Protein AF-X6FL88-F1 (afdb_monomer)

Structure (mmCIF, N/CA/C/O backbone):
data_AF-X6FL88-F1
#
_entry.id   AF-X6FL88-F1
#
loop_
_atom_site.group_PDB
_atom_site.id
_atom_site.type_symbol
_atom_site.label_atom_id
_atom_site.label_alt_id
_atom_site.label_comp_id
_atom_site.label_asym_id
_atom_site.label_entity_id
_atom_site.label_seq_id
_atom_site.pdbx_PDB_ins_code
_atom_site.Cartn_x
_atom_site.Cartn_y
_atom_site.Cartn_z
_atom_site.occupancy
_atom_site.B_iso_or_equiv
_atom_site.auth_seq_id
_atom_site.auth_comp_id
_atom_site.auth_asym_id
_atom_site.auth_atom_id
_atom_site.pdbx_PDB_model_num
ATOM 1 N N . MET A 1 1 ? 17.642 5.899 -18.078 1.00 62.94 1 MET A N 1
ATOM 2 C CA . MET A 1 1 ? 17.574 6.895 -16.982 1.00 62.94 1 MET A CA 1
ATOM 3 C C . MET A 1 1 ? 16.323 6.735 -16.117 1.00 62.94 1 MET A C 1
ATOM 5 O O . MET A 1 1 ? 16.467 6.770 -14.907 1.00 62.94 1 MET A O 1
ATOM 9 N N . ILE A 1 2 ? 15.138 6.469 -16.684 1.00 86.19 2 ILE A N 1
ATOM 10 C CA . ILE A 1 2 ? 13.895 6.280 -15.901 1.00 86.19 2 ILE A CA 1
ATOM 11 C C . ILE A 1 2 ? 13.908 4.996 -15.049 1.00 86.19 2 ILE A C 1
ATOM 13 O O . ILE A 1 2 ? 13.465 5.033 -13.909 1.00 86.19 2 ILE A O 1
ATOM 17 N N . TYR A 1 3 ? 14.495 3.900 -15.547 1.00 90.94 3 TYR A N 1
ATOM 18 C CA . TYR A 1 3 ? 14.537 2.611 -14.838 1.00 90.94 3 TYR A CA 1
ATOM 19 C C . TYR A 1 3 ? 15.085 2.708 -13.405 1.00 90.94 3 TYR A C 1
ATOM 21 O O . TYR A 1 3 ? 14.436 2.249 -12.473 1.00 90.94 3 TYR A O 1
ATOM 29 N N . ASN A 1 4 ? 16.237 3.360 -13.202 1.00 93.19 4 ASN A N 1
ATOM 30 C CA . ASN A 1 4 ? 16.810 3.522 -11.860 1.00 93.19 4 ASN A CA 1
ATOM 31 C C . ASN A 1 4 ? 15.900 4.355 -10.944 1.00 93.19 4 ASN A C 1
ATOM 33 O O . ASN A 1 4 ? 15.849 4.096 -9.747 1.00 93.19 4 ASN A O 1
ATOM 37 N N . GLY A 1 5 ? 15.177 5.330 -11.504 1.00 94.00 5 GLY A N 1
ATOM 38 C CA . GLY A 1 5 ? 14.161 6.085 -10.774 1.00 94.00 5 GLY A CA 1
ATOM 39 C C . GLY A 1 5 ? 12.996 5.193 -10.346 1.00 94.00 5 GLY A C 1
ATOM 40 O O . GLY A 1 5 ? 12.643 5.191 -9.174 1.00 94.00 5 GLY A O 1
ATOM 41 N N . CYS A 1 6 ? 12.460 4.379 -11.261 1.00 92.62 6 CYS A N 1
ATOM 42 C CA . CYS A 1 6 ? 11.412 3.400 -10.955 1.00 92.62 6 CYS A CA 1
ATOM 43 C C . CYS A 1 6 ? 11.850 2.420 -9.864 1.00 92.62 6 CYS A C 1
ATOM 45 O O . CYS A 1 6 ? 11.135 2.245 -8.884 1.00 92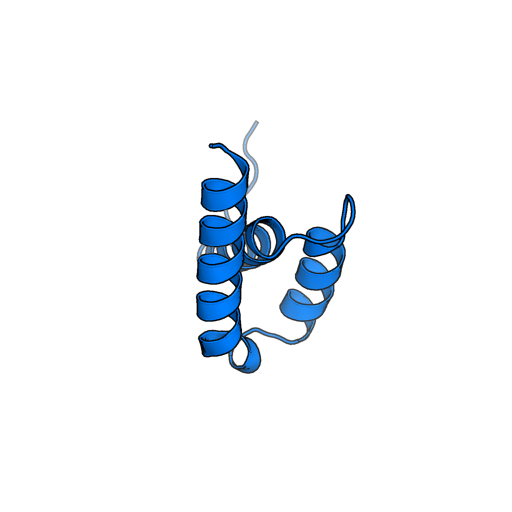.62 6 CYS A O 1
ATOM 47 N N . MET A 1 7 ? 13.051 1.849 -9.983 1.00 95.25 7 MET A N 1
ATOM 48 C CA . MET A 1 7 ? 13.593 0.935 -8.974 1.00 95.25 7 MET A CA 1
ATOM 49 C C . MET A 1 7 ? 13.740 1.608 -7.610 1.00 95.25 7 MET A C 1
ATOM 51 O O . MET A 1 7 ? 13.419 1.001 -6.595 1.00 95.25 7 MET A O 1
ATOM 55 N N . LYS A 1 8 ? 14.195 2.866 -7.575 1.00 95.94 8 LYS A N 1
ATOM 5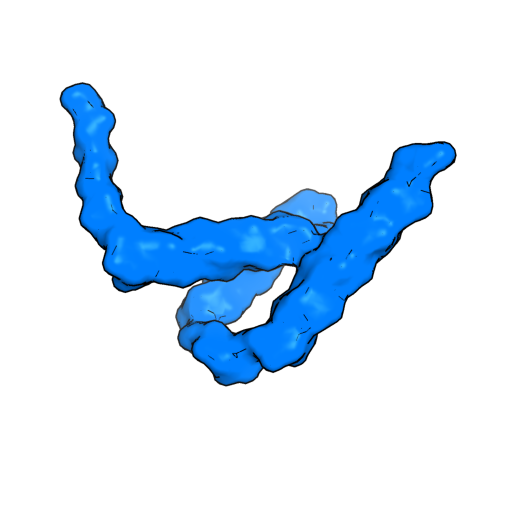6 C CA . LYS A 1 8 ? 14.310 3.624 -6.327 1.00 95.94 8 LYS A CA 1
ATOM 57 C C . LYS A 1 8 ? 12.940 3.865 -5.684 1.00 95.94 8 LYS A C 1
ATOM 59 O O . LYS A 1 8 ? 12.803 3.643 -4.488 1.00 95.94 8 LYS A O 1
ATOM 64 N N . MET A 1 9 ? 11.934 4.259 -6.468 1.00 95.06 9 MET A N 1
ATOM 65 C CA . MET A 1 9 ? 10.568 4.475 -5.968 1.00 95.06 9 MET A CA 1
ATOM 66 C C . MET A 1 9 ? 9.949 3.191 -5.404 1.00 95.06 9 MET A C 1
ATOM 68 O O . MET A 1 9 ? 9.372 3.210 -4.317 1.00 95.06 9 MET A O 1
ATOM 72 N N . GLU A 1 10 ? 10.104 2.071 -6.110 1.00 95.94 10 GLU A N 1
ATOM 73 C CA . GLU A 1 10 ? 9.608 0.767 -5.659 1.00 95.94 10 GLU A CA 1
ATOM 74 C C . GLU A 1 10 ? 10.325 0.304 -4.384 1.00 95.94 10 GLU A C 1
ATOM 76 O O . GLU A 1 10 ? 9.677 -0.150 -3.441 1.00 95.94 10 GLU A O 1
ATOM 81 N N . GLN A 1 11 ? 11.648 0.487 -4.308 1.00 97.19 11 GLN A N 1
ATOM 82 C CA . GLN A 1 11 ? 12.435 0.125 -3.129 1.00 97.19 11 GLN A CA 1
ATOM 83 C C . GLN A 1 11 ? 12.034 0.946 -1.896 1.00 97.19 11 GLN A C 1
ATOM 85 O O . GLN A 1 11 ? 11.805 0.383 -0.829 1.00 97.19 11 GLN A O 1
ATOM 90 N N . GLU A 1 12 ? 11.887 2.265 -2.037 1.00 96.94 12 GLU A N 1
ATOM 91 C CA . GLU A 1 12 ? 11.454 3.140 -0.941 1.00 96.94 12 GLU A CA 1
ATOM 92 C C . GLU A 1 12 ? 10.040 2.786 -0.455 1.00 96.94 12 GLU A C 1
ATOM 94 O O . GLU A 1 12 ? 9.772 2.773 0.753 1.00 96.94 12 GLU A O 1
ATOM 99 N N . ALA A 1 13 ? 9.131 2.462 -1.381 1.00 97.06 13 ALA A N 1
ATOM 100 C CA . ALA A 1 13 ? 7.782 2.028 -1.042 1.00 97.06 13 ALA A CA 1
ATOM 101 C C . ALA A 1 13 ? 7.791 0.684 -0.298 1.00 97.06 13 ALA A C 1
ATOM 103 O O . ALA A 1 13 ? 7.156 0.559 0.752 1.00 97.06 13 ALA A O 1
ATOM 104 N N . HIS A 1 14 ? 8.565 -0.284 -0.790 1.00 96.88 14 HIS A N 1
ATOM 105 C CA . HIS A 1 14 ? 8.761 -1.577 -0.145 1.00 96.88 14 HIS A CA 1
ATOM 106 C C . HIS A 1 14 ? 9.334 -1.435 1.270 1.00 96.88 14 HIS A C 1
ATOM 108 O O . HIS A 1 14 ? 8.800 -2.028 2.203 1.00 96.88 14 HIS A O 1
ATOM 114 N N . ASP A 1 15 ? 10.388 -0.640 1.463 1.00 97.75 15 ASP A N 1
ATOM 115 C CA . ASP A 1 15 ? 11.051 -0.501 2.766 1.00 97.75 15 ASP A CA 1
ATOM 116 C C . ASP A 1 15 ? 10.157 0.205 3.795 1.00 97.75 15 ASP A C 1
ATOM 118 O O . ASP A 1 15 ? 10.126 -0.178 4.972 1.00 97.75 15 ASP A O 1
ATOM 122 N N . THR A 1 16 ? 9.358 1.174 3.334 1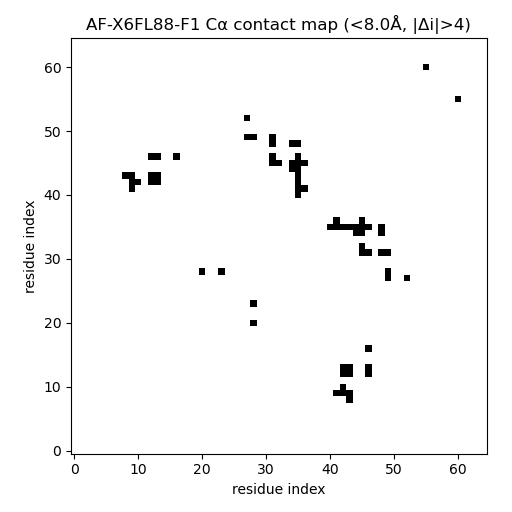.00 95.81 16 THR A N 1
ATOM 123 C CA . THR A 1 16 ? 8.311 1.811 4.146 1.00 95.81 16 THR A CA 1
ATOM 124 C C . THR A 1 16 ? 7.295 0.767 4.608 1.00 95.81 16 THR A C 1
ATOM 126 O O . THR A 1 16 ? 7.066 0.605 5.808 1.00 95.81 16 THR A O 1
ATOM 129 N N . LEU A 1 17 ? 6.720 0.021 3.659 1.00 95.75 17 LEU A N 1
ATOM 130 C CA . LEU A 1 17 ? 5.696 -0.982 3.936 1.00 95.75 17 LEU A CA 1
ATOM 131 C C . LEU A 1 17 ? 6.235 -2.097 4.822 1.00 95.75 17 LEU A C 1
ATOM 133 O O . LEU A 1 17 ? 5.585 -2.455 5.791 1.00 95.75 17 LEU A O 1
ATOM 137 N N . LYS A 1 18 ? 7.441 -2.604 4.563 1.00 95.94 18 LYS A N 1
ATOM 138 C CA . LYS A 1 18 ? 8.089 -3.648 5.367 1.00 95.94 18 LYS A CA 1
ATOM 139 C C . LYS A 1 18 ? 8.161 -3.277 6.849 1.00 95.94 18 LYS A C 1
ATOM 141 O O . LYS A 1 18 ? 7.988 -4.147 7.700 1.00 95.94 18 LYS A O 1
ATOM 146 N N . THR A 1 19 ? 8.400 -2.004 7.152 1.00 95.06 19 THR A N 1
ATOM 147 C CA . THR A 1 19 ? 8.519 -1.508 8.529 1.00 95.06 19 THR A CA 1
ATOM 148 C C . THR A 1 19 ? 7.161 -1.418 9.231 1.00 95.06 19 THR A C 1
ATOM 150 O O . THR A 1 19 ? 7.062 -1.748 10.411 1.00 95.06 19 THR A O 1
ATOM 153 N N . SER A 1 20 ? 6.101 -1.017 8.524 1.00 92.75 20 SER A N 1
ATOM 154 C CA . SER A 1 20 ? 4.764 -0.807 9.102 1.00 92.75 20 SER A CA 1
ATOM 155 C C . SER A 1 20 ? 3.771 -1.952 8.860 1.00 92.75 20 SER A C 1
ATOM 157 O O . SER A 1 20 ? 2.703 -1.956 9.470 1.00 92.75 20 SER A O 1
ATOM 159 N N . TRP A 1 21 ? 4.107 -2.950 8.031 1.00 94.25 21 TRP A N 1
ATOM 160 C CA . TRP A 1 21 ? 3.164 -3.950 7.505 1.00 94.25 21 TRP A CA 1
ATOM 161 C C . TRP A 1 21 ? 2.365 -4.665 8.591 1.00 94.25 21 TRP A C 1
ATOM 163 O O . TRP A 1 21 ? 1.159 -4.854 8.469 1.00 94.25 21 TRP A O 1
ATOM 173 N N . LEU A 1 22 ? 3.029 -5.052 9.682 1.00 94.06 22 LEU A N 1
ATOM 174 C CA . LEU A 1 22 ? 2.388 -5.768 10.786 1.00 94.06 22 LEU A CA 1
ATOM 175 C C . LEU A 1 22 ? 1.396 -4.901 11.575 1.00 94.06 22 LEU A C 1
ATOM 177 O O . LEU A 1 22 ? 0.489 -5.452 12.194 1.00 94.06 22 LEU A O 1
ATOM 181 N N . GLY A 1 23 ? 1.545 -3.575 11.536 1.00 93.44 23 GLY A N 1
ATOM 182 C CA . GLY A 1 23 ? 0.628 -2.624 12.166 1.00 93.44 23 GLY A CA 1
ATOM 183 C C . GLY A 1 23 ? -0.630 -2.339 11.344 1.00 93.44 23 GLY A C 1
ATOM 184 O O . GLY A 1 23 ? -1.590 -1.788 11.876 1.00 93.44 23 GLY A O 1
ATOM 185 N N . ILE A 1 24 ? -0.661 -2.730 10.066 1.00 94.06 24 ILE A N 1
ATOM 186 C CA . ILE A 1 24 ? -1.803 -2.478 9.184 1.00 94.06 24 ILE A CA 1
ATOM 187 C C . ILE A 1 24 ? -2.895 -3.539 9.434 1.00 94.06 24 ILE A C 1
ATOM 189 O O . ILE A 1 24 ? -2.603 -4.748 9.442 1.00 94.06 24 ILE A O 1
ATOM 193 N N . PRO A 1 25 ? -4.176 -3.141 9.585 1.00 95.00 25 PRO A N 1
ATOM 194 C CA . PRO A 1 25 ? -5.290 -4.077 9.716 1.00 95.00 25 PRO A CA 1
ATOM 195 C C . PRO A 1 25 ? -5.304 -5.134 8.602 1.00 95.00 25 PRO A C 1
ATOM 197 O O . PRO A 1 25 ? -5.077 -4.831 7.432 1.00 95.00 25 PRO A O 1
ATOM 200 N 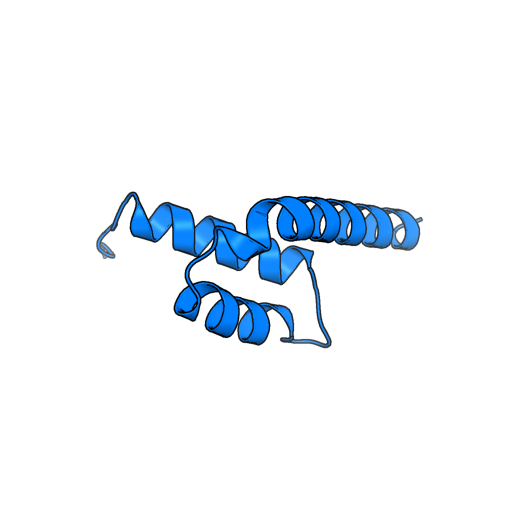N . SER A 1 26 ? -5.600 -6.392 8.946 1.00 94.31 26 SER A N 1
ATOM 201 C CA . SER A 1 26 ? -5.560 -7.527 8.002 1.00 94.31 26 SER A CA 1
ATOM 202 C C . SER A 1 26 ? -6.450 -7.333 6.770 1.00 94.31 26 SER A C 1
ATOM 204 O O . SER A 1 26 ? -6.062 -7.704 5.660 1.00 94.31 26 SER A O 1
ATOM 206 N N . ARG A 1 27 ? -7.619 -6.710 6.951 1.00 94.12 27 ARG A N 1
ATOM 207 C CA . ARG A 1 27 ? -8.538 -6.374 5.857 1.00 94.12 27 ARG A CA 1
ATOM 208 C C . ARG A 1 27 ? -7.914 -5.384 4.872 1.00 94.12 27 ARG A C 1
ATOM 210 O O . ARG A 1 27 ? -7.942 -5.640 3.675 1.00 94.12 27 ARG A O 1
ATOM 217 N N . MET A 1 28 ? -7.318 -4.305 5.379 1.00 94.94 28 MET A N 1
ATOM 218 C CA . MET A 1 28 ? -6.665 -3.278 4.560 1.00 94.94 28 MET A CA 1
ATOM 219 C C . MET A 1 28 ? -5.443 -3.849 3.835 1.00 94.94 28 MET A C 1
ATOM 221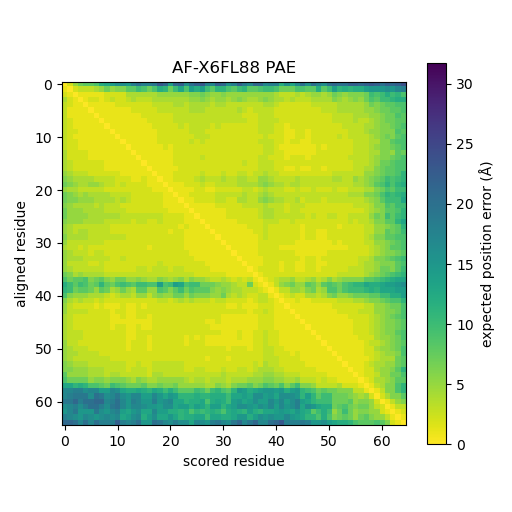 O O . MET A 1 28 ? -5.279 -3.613 2.645 1.00 94.94 28 MET A O 1
ATOM 225 N N . ARG A 1 29 ? -4.643 -4.690 4.508 1.00 95.56 29 ARG A N 1
ATOM 226 C CA . ARG A 1 29 ? -3.535 -5.415 3.866 1.00 95.56 29 ARG A CA 1
ATOM 227 C C . ARG A 1 29 ? -3.995 -6.256 2.683 1.00 95.56 29 ARG A C 1
ATOM 229 O O . ARG A 1 29 ? -3.370 -6.198 1.637 1.00 95.56 29 ARG A O 1
ATOM 236 N N . SER A 1 30 ? -5.069 -7.026 2.856 1.00 95.75 30 SER A N 1
ATOM 237 C CA . SER A 1 30 ? -5.576 -7.919 1.806 1.00 95.75 30 SER A CA 1
ATOM 238 C C . SER A 1 30 ? -6.115 -7.127 0.614 1.00 95.75 30 SER A C 1
ATOM 240 O O . SER A 1 30 ? -5.792 -7.440 -0.525 1.00 95.75 30 SER A O 1
ATOM 242 N N . TYR A 1 31 ? -6.881 -6.067 0.884 1.00 95.12 31 TYR A N 1
ATOM 243 C CA . TYR A 1 31 ? -7.424 -5.194 -0.155 1.00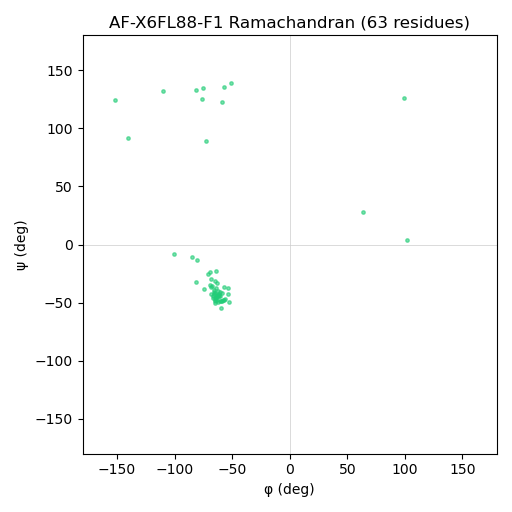 95.12 31 TYR A CA 1
ATOM 244 C C . TYR A 1 31 ? -6.321 -4.448 -0.918 1.00 95.12 31 TYR A C 1
ATOM 246 O O . TYR A 1 31 ? -6.264 -4.506 -2.143 1.00 95.12 31 TYR A O 1
ATOM 254 N N . CYS A 1 32 ? -5.392 -3.803 -0.210 1.00 96.19 32 CYS A N 1
ATOM 255 C CA . CYS A 1 32 ? -4.316 -3.065 -0.863 1.00 96.19 32 CYS A CA 1
ATOM 256 C C . CYS A 1 32 ? -3.277 -3.969 -1.538 1.00 96.19 32 CYS A C 1
ATOM 258 O O . CYS A 1 32 ? -2.659 -3.533 -2.505 1.00 96.19 32 CYS A O 1
ATOM 260 N N . ASP A 1 33 ? -3.095 -5.217 -1.093 1.00 95.00 33 ASP A N 1
ATOM 261 C CA . ASP A 1 33 ? -2.293 -6.216 -1.816 1.00 95.00 33 ASP A CA 1
ATOM 262 C C . ASP A 1 33 ? -2.937 -6.588 -3.162 1.00 95.00 33 ASP A C 1
ATOM 264 O O . ASP A 1 33 ? -2.235 -6.690 -4.166 1.00 95.00 33 ASP A O 1
ATOM 268 N N . GLU A 1 34 ? -4.267 -6.705 -3.225 1.00 95.25 34 GLU A N 1
ATOM 269 C CA . GLU A 1 34 ? -4.989 -6.908 -4.486 1.00 95.25 34 GLU A CA 1
ATOM 270 C C . GLU A 1 34 ? -4.840 -5.699 -5.423 1.00 95.25 34 GLU A C 1
ATOM 272 O O . GLU A 1 34 ? -4.445 -5.859 -6.579 1.00 95.25 34 GLU A O 1
ATOM 277 N N . VAL A 1 35 ? -5.056 -4.482 -4.910 1.00 95.06 35 VAL A N 1
ATOM 278 C CA . VAL A 1 35 ? -4.887 -3.229 -5.670 1.00 95.06 35 VAL A CA 1
ATOM 279 C C . VAL A 1 35 ? -3.443 -3.057 -6.152 1.00 95.06 35 VAL A C 1
ATOM 281 O O . VAL A 1 35 ? -3.205 -2.739 -7.315 1.00 95.06 35 VAL A O 1
ATOM 284 N N . GLY A 1 36 ? -2.463 -3.318 -5.286 1.00 94.56 36 GLY A N 1
ATOM 285 C CA . GLY A 1 36 ? -1.040 -3.231 -5.605 1.00 94.56 36 GLY A CA 1
ATOM 286 C C . GLY A 1 36 ? -0.589 -4.238 -6.661 1.00 94.56 36 GLY A C 1
ATOM 287 O O . GLY A 1 36 ? 0.408 -4.003 -7.335 1.00 94.56 36 GLY A O 1
ATOM 288 N N . ARG A 1 37 ? -1.316 -5.346 -6.845 1.00 94.44 37 ARG A N 1
ATOM 289 C CA . ARG A 1 37 ? -1.040 -6.356 -7.879 1.00 94.44 37 ARG A CA 1
ATOM 290 C C . ARG A 1 37 ? -1.647 -6.039 -9.238 1.00 94.44 37 ARG A C 1
ATOM 292 O O . ARG A 1 37 ? -1.286 -6.694 -10.221 1.00 94.44 37 ARG A O 1
ATOM 299 N N . VAL A 1 38 ? -2.518 -5.035 -9.326 1.00 90.38 38 VAL A N 1
ATOM 300 C CA . VAL A 1 38 ? -3.051 -4.571 -10.609 1.00 90.38 38 VAL A CA 1
ATOM 301 C C . VAL A 1 38 ? -1.881 -4.171 -11.514 1.00 90.38 38 VAL A C 1
ATOM 303 O O . VAL A 1 38 ? -0.923 -3.536 -11.080 1.00 90.38 38 VAL A O 1
ATOM 306 N N . SER A 1 39 ? -1.930 -4.592 -12.780 1.00 78.25 39 SER A N 1
ATOM 307 C CA . SER A 1 39 ? -0.887 -4.309 -13.781 1.00 78.25 39 SER A CA 1
ATOM 308 C C . SER A 1 39 ? 0.499 -4.911 -13.491 1.00 78.25 39 SER A C 1
ATOM 310 O O . SER A 1 39 ? 1.503 -4.393 -13.974 1.00 78.25 39 SER A O 1
ATOM 312 N N . GLY A 1 40 ? 0.564 -6.032 -12.762 1.00 81.44 40 GLY A N 1
ATOM 313 C CA . GLY A 1 40 ? 1.789 -6.833 -12.614 1.00 81.44 40 GLY A CA 1
ATOM 314 C C . GLY A 1 40 ? 2.542 -6.653 -11.294 1.00 81.44 40 GLY A C 1
ATOM 315 O O . GLY A 1 40 ? 3.581 -7.286 -11.118 1.00 81.44 40 GLY A O 1
ATOM 316 N N . GLY A 1 41 ? 2.007 -5.866 -10.355 1.00 90.12 41 GLY A N 1
ATOM 317 C CA . GLY A 1 41 ? 2.621 -5.643 -9.045 1.00 90.12 41 GLY A CA 1
ATOM 318 C C . GLY A 1 41 ? 3.406 -4.338 -8.957 1.00 90.12 41 GLY A C 1
ATOM 319 O O . GLY A 1 41 ? 4.309 -4.092 -9.749 1.00 90.12 41 GLY A O 1
ATOM 320 N N . SER A 1 42 ? 3.082 -3.519 -7.960 1.00 95.31 42 SER A N 1
ATOM 321 C CA . SER A 1 42 ? 3.811 -2.304 -7.597 1.00 95.31 42 SER A CA 1
ATOM 322 C C . SER A 1 42 ? 3.641 -2.021 -6.106 1.00 95.31 42 SER A C 1
ATOM 324 O O . SER A 1 42 ? 2.524 -1.863 -5.600 1.00 95.31 42 SER A O 1
ATOM 326 N N . TYR A 1 43 ? 4.763 -1.906 -5.398 1.00 96.19 43 TYR A N 1
ATOM 327 C CA . TYR A 1 43 ? 4.787 -1.443 -4.017 1.00 96.19 43 TYR A CA 1
ATOM 328 C C . TYR A 1 43 ? 4.415 0.029 -3.921 1.00 96.19 43 TYR A C 1
ATOM 330 O O . TYR A 1 43 ? 3.831 0.428 -2.917 1.00 96.19 43 TYR A O 1
ATOM 338 N N . SER A 1 44 ? 4.698 0.833 -4.949 1.00 95.94 44 SER A N 1
ATOM 339 C CA . SER A 1 44 ? 4.248 2.226 -4.994 1.00 95.94 44 SER A CA 1
ATOM 340 C C . SER A 1 44 ? 2.718 2.329 -5.010 1.00 95.94 44 SER A C 1
ATOM 342 O O . SER A 1 44 ? 2.163 3.116 -4.243 1.00 95.94 44 SER A O 1
ATOM 344 N N . ILE A 1 45 ? 2.023 1.494 -5.795 1.00 96.00 45 ILE A N 1
ATOM 345 C CA . ILE A 1 45 ? 0.549 1.433 -5.789 1.00 96.00 45 ILE A CA 1
ATOM 346 C C . ILE A 1 45 ? 0.033 0.901 -4.448 1.00 96.00 45 ILE A C 1
ATOM 348 O O . ILE A 1 45 ? -0.878 1.487 -3.862 1.00 96.00 45 ILE A O 1
ATOM 352 N N . LEU A 1 46 ? 0.634 -0.177 -3.935 1.00 96.44 46 LEU A N 1
ATOM 353 C CA . LEU A 1 46 ? 0.246 -0.761 -2.650 1.00 96.44 46 LEU A CA 1
ATOM 354 C C . LEU A 1 46 ? 0.360 0.265 -1.516 1.00 96.44 46 LEU A C 1
ATOM 356 O O . LEU A 1 46 ? -0.567 0.422 -0.723 1.00 96.44 46 LEU A O 1
ATOM 360 N N . LYS A 1 47 ? 1.489 0.979 -1.457 1.00 96.25 47 LYS A N 1
ATOM 361 C CA . LYS A 1 47 ? 1.749 2.024 -0.466 1.00 96.25 47 LYS A CA 1
ATOM 362 C C . LYS A 1 47 ? 0.715 3.139 -0.570 1.00 96.25 47 LYS A C 1
ATOM 364 O O . LYS A 1 47 ? 0.124 3.485 0.446 1.00 96.25 47 LYS A O 1
ATOM 369 N N . GLY A 1 48 ? 0.453 3.632 -1.780 1.00 95.62 48 GLY A N 1
ATOM 370 C CA . GLY A 1 48 ? -0.560 4.662 -2.000 1.00 95.62 48 GLY A CA 1
ATOM 371 C C . GLY A 1 48 ? -1.952 4.223 -1.539 1.00 95.62 48 GLY A C 1
ATOM 372 O O . GLY A 1 48 ? -2.648 4.993 -0.889 1.00 95.62 48 GLY A O 1
ATOM 373 N N . CYS A 1 49 ? -2.343 2.970 -1.799 1.00 96.06 49 CYS A N 1
ATOM 374 C CA . CYS A 1 49 ? -3.600 2.418 -1.286 1.00 96.06 49 CYS A CA 1
ATOM 375 C C . CYS A 1 49 ? -3.649 2.432 0.246 1.00 96.06 49 CYS A C 1
ATOM 377 O O . CYS A 1 49 ? -4.620 2.909 0.822 1.00 96.06 49 CYS A O 1
ATOM 379 N N . VAL A 1 50 ? -2.593 1.954 0.911 1.00 95.50 50 VAL A N 1
ATOM 380 C CA . VAL A 1 50 ? -2.533 1.924 2.380 1.00 95.50 50 VAL A CA 1
ATOM 381 C C . VAL A 1 50 ? -2.624 3.330 2.970 1.00 95.50 50 VAL A C 1
ATOM 383 O O . VAL A 1 50 ? -3.331 3.518 3.958 1.00 95.50 50 VAL A O 1
ATOM 386 N N . GLU A 1 51 ? -1.925 4.305 2.387 1.00 94.62 51 GLU A N 1
ATOM 387 C CA . GLU A 1 51 ? -1.972 5.70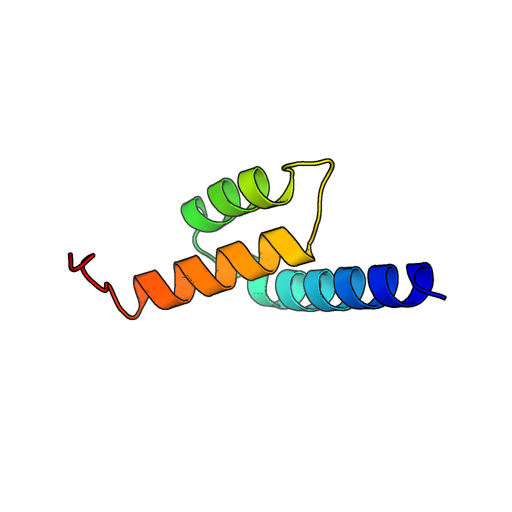6 2.820 1.00 94.62 51 GLU A CA 1
ATOM 388 C C . GLU A 1 51 ? -3.389 6.275 2.670 1.00 94.62 51 GLU A C 1
ATOM 390 O O . GLU A 1 51 ? -3.950 6.759 3.649 1.00 94.62 51 GLU A O 1
ATOM 395 N N . MET A 1 52 ? -4.019 6.105 1.502 1.00 93.56 52 MET A N 1
A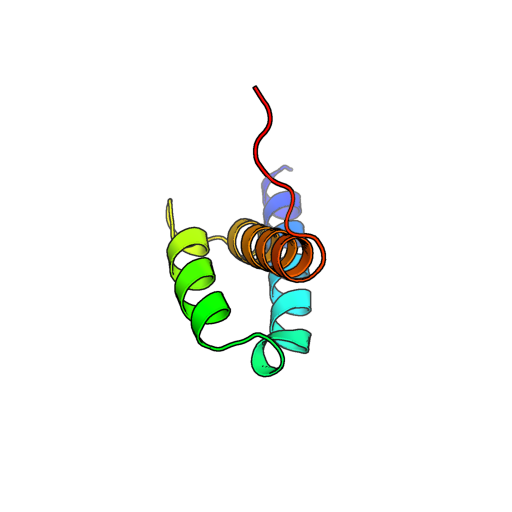TOM 396 C CA . MET A 1 52 ? -5.392 6.570 1.262 1.00 93.56 52 MET A CA 1
ATOM 397 C C . MET A 1 52 ? -6.413 5.927 2.209 1.00 93.56 52 MET A C 1
ATOM 399 O O . MET A 1 52 ? -7.269 6.618 2.754 1.00 93.56 52 MET A O 1
ATOM 403 N N . GLU A 1 53 ? -6.326 4.614 2.431 1.00 93.56 53 GLU A N 1
ATOM 404 C CA . GLU A 1 53 ? -7.234 3.891 3.328 1.00 93.56 53 GLU A CA 1
ATOM 405 C C . GLU A 1 53 ? -7.002 4.260 4.802 1.00 93.56 53 GLU A C 1
ATOM 407 O O . GLU A 1 53 ? -7.951 4.336 5.584 1.00 93.56 53 GLU A O 1
ATOM 412 N N . SER A 1 54 ? -5.752 4.522 5.195 1.00 91.44 54 SER A N 1
ATOM 413 C CA . SER A 1 54 ? -5.418 4.987 6.547 1.00 91.44 54 SER A CA 1
ATOM 414 C C . SER A 1 54 ? -5.944 6.402 6.793 1.00 91.44 54 SER A C 1
ATOM 416 O O . SER A 1 54 ? -6.532 6.666 7.844 1.00 91.44 54 SER A O 1
ATOM 418 N N . ASP A 1 55 ? -5.798 7.288 5.808 1.00 90.19 55 ASP A N 1
ATOM 419 C CA . ASP A 1 55 ? -6.320 8.652 5.862 1.00 90.19 55 ASP A CA 1
ATOM 420 C C . ASP A 1 55 ? -7.851 8.664 5.886 1.00 90.19 55 ASP A C 1
ATOM 422 O O . ASP A 1 55 ? -8.445 9.381 6.692 1.00 90.19 55 ASP A O 1
ATOM 426 N N . ALA A 1 56 ? -8.505 7.826 5.074 1.00 88.69 56 ALA A N 1
ATOM 427 C CA . ALA A 1 56 ? -9.959 7.671 5.075 1.00 88.69 56 ALA A CA 1
ATOM 428 C C . ALA A 1 56 ? -10.482 7.100 6.403 1.00 88.69 56 ALA A C 1
ATOM 430 O O . ALA A 1 56 ? -11.529 7.529 6.892 1.00 88.69 56 ALA A O 1
ATOM 431 N N . ALA A 1 57 ? -9.746 6.170 7.023 1.00 85.44 57 ALA A N 1
ATOM 432 C CA . ALA A 1 57 ? -10.076 5.657 8.350 1.00 85.44 57 ALA A CA 1
ATOM 433 C C . ALA A 1 57 ? -9.966 6.739 9.440 1.00 85.44 57 ALA A C 1
ATOM 435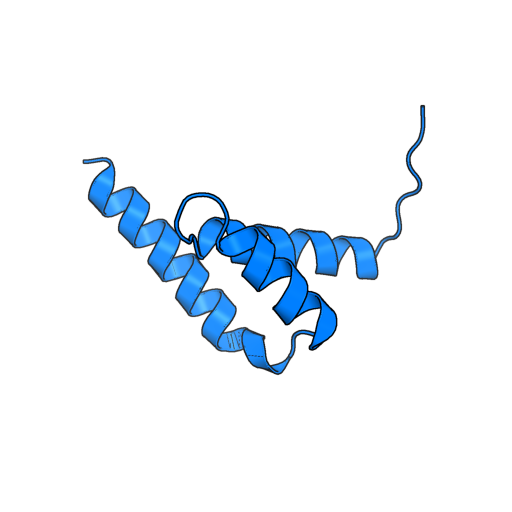 O O . ALA A 1 57 ? -10.727 6.707 10.408 1.00 85.44 57 ALA A O 1
ATOM 436 N N . ALA A 1 58 ? -9.051 7.702 9.284 1.00 83.12 58 ALA A N 1
ATOM 437 C CA . ALA A 1 58 ? -8.903 8.839 10.191 1.00 83.12 58 ALA A CA 1
ATOM 438 C C . ALA A 1 58 ? -9.902 9.977 9.907 1.00 83.12 58 ALA A C 1
ATOM 440 O O . ALA A 1 58 ? -10.325 10.666 10.834 1.00 83.12 58 ALA A O 1
ATOM 441 N N . ASN A 1 59 ? -10.283 10.180 8.643 1.00 79.62 59 ASN A N 1
ATOM 442 C CA . ASN A 1 59 ? -11.176 11.242 8.184 1.00 79.62 59 ASN A CA 1
ATOM 443 C C . ASN A 1 59 ? -12.131 10.714 7.108 1.00 79.62 59 ASN A C 1
ATOM 445 O O . ASN A 1 59 ? -11.852 10.785 5.910 1.00 79.62 59 ASN A O 1
ATOM 449 N N . THR A 1 60 ? -13.299 10.239 7.535 1.00 73.81 60 THR A N 1
ATOM 450 C CA . THR A 1 60 ? -14.371 9.826 6.625 1.00 73.81 60 THR A CA 1
ATOM 451 C C . THR A 1 60 ? -15.010 11.057 5.985 1.00 73.81 60 THR A C 1
ATOM 453 O O . THR A 1 60 ? -15.955 11.648 6.503 1.00 73.81 60 THR A O 1
ATOM 456 N N . GLN A 1 61 ? -14.460 11.491 4.852 1.00 71.12 61 GLN A N 1
ATOM 457 C CA . GLN A 1 61 ? -15.095 12.522 4.040 1.00 71.12 61 GLN A CA 1
ATOM 458 C C . GLN A 1 61 ? -16.265 11.911 3.271 1.00 71.12 61 GLN A C 1
ATOM 460 O O . GLN A 1 61 ? -16.109 10.930 2.544 1.00 71.12 61 GLN A O 1
ATOM 465 N N . GLU A 1 62 ? -17.446 12.502 3.419 1.00 70.75 62 GLU A N 1
ATOM 466 C CA . GLU A 1 62 ? -18.588 12.168 2.576 1.00 70.75 62 GLU A CA 1
ATOM 467 C C . GLU A 1 62 ? -18.407 12.800 1.195 1.00 70.75 62 GLU A C 1
ATOM 469 O O . GLU A 1 62 ? -18.047 13.974 1.070 1.00 70.75 62 GLU A O 1
ATOM 474 N N . PHE A 1 63 ? -18.668 12.015 0.151 1.00 76.06 63 PHE A N 1
ATOM 475 C CA . PHE A 1 63 ? -18.687 12.501 -1.222 1.00 76.06 63 PHE A CA 1
ATOM 476 C C . PHE A 1 63 ? -19.738 13.615 -1.366 1.00 76.06 63 PHE A C 1
ATOM 478 O O . PHE A 1 63 ? -20.917 13.397 -1.087 1.00 76.06 63 PHE A O 1
ATOM 485 N N . LYS A 1 64 ? -19.314 14.806 -1.804 1.00 72.88 64 LYS A N 1
ATOM 486 C CA . LYS A 1 64 ? -20.194 15.954 -2.072 1.00 72.88 64 LYS A CA 1
ATOM 487 C C . LYS A 1 64 ? -20.252 16.213 -3.575 1.00 72.88 64 LYS A C 1
ATOM 489 O O . LYS A 1 64 ? -19.203 16.250 -4.217 1.00 72.88 64 LYS A O 1
ATOM 494 N N . TYR A 1 65 ? -21.463 16.387 -4.099 1.00 68.31 65 TYR A N 1
ATOM 495 C CA . TYR A 1 65 ? -21.752 16.726 -5.495 1.00 68.31 65 TYR A CA 1
ATOM 496 C C . TYR A 1 65 ? -22.306 18.146 -5.617 1.00 68.31 65 TYR A C 1
ATOM 498 O O . TYR A 1 65 ? -22.895 18.637 -4.626 1.00 68.31 65 TYR A O 1
#

Solvent-accessible surface area (backbone atoms only — not comparable to full-atom values): 3738 Å² total; per-residue (Å²): 120,65,64,64,52,52,53,50,48,35,50,54,28,41,56,53,43,69,73,47,52,87,78,48,56,69,67,58,50,54,53,22,51,55,60,12,42,57,96,79,54,38,40,49,52,22,45,51,42,49,50,54,53,53,48,40,74,75,50,77,76,75,91,82,131

Secondary structure (DSSP, 8-state):
-HHHHHHHHHHHHHHHHHHHGGGS-HHHHHHHHHHHHGGG--HHHHHHHHHHHHHHHH--PPP--

Foldseek 3Di:
DVVVVQVVLQVVLVVVCVVCVVVQDPVQQVVLQVQQPPPNGGSNSSSVSSVVVVVCVVPVDDDDD

Mean predicted aligned error: 4.42 Å

Radius of gyration: 13.34 Å; Cα contacts (8 Å, |Δi|>4): 36; chains: 1; bounding box: 39×25×29 Å

pLDDT: mean 90.94, std 8.17, range [62.94, 97.75]

Sequence (65 aa):
MIYNGCMKMEQEAHDTLKTSWLGIPSRMRSYCDEVGRVSGGSYSILKGCVEMESDAAANTQEFKY